Protein AF-A0ABD6EAV9-F1 (afdb_monomer_lite)

InterPro domains:
  IPR026170 N-lysine methyltransferase FAM173A/B [PTHR13610] (5-77)
  IPR060467 ATP synthase subunit C lysine N-methyltransferase, N-terminal domain [PF27912] (5-32)

Sequence (101 aa):
MGLSGTFVTGALGAGAVVLTAVTVPFVLPAFRRVCIPFVPATTQQIKNVLMALSKCNNLKSLVDLGSGDGRVVSLLHFYSFYIGDLAFRICKQVPMQGREM

Radius of gyration: 25.48 Å; chains: 1; bounding box: 47×39×71 Å

pLDDT: mean 78.22, std 18.05, range [35.59, 98.38]

Secondary structure (DSSP, 8-state):
--HHHHHHHHHHHHHHHHHHHHHHHHHGGGG-S------PPPHHHHHHHHHHHHT-TT------TT-TTSHHHHHHHHHHHHTTT--S-------------

Structure (mmCIF, N/CA/C/O backbone):
data_AF-A0ABD6EAV9-F1
#
_entry.id   AF-A0ABD6EAV9-F1
#
loop_
_atom_site.group_PDB
_atom_site.id
_atom_site.type_symbol
_atom_site.label_atom_id
_atom_site.label_alt_id
_atom_site.label_comp_id
_atom_site.label_asym_id
_atom_site.label_entity_id
_atom_site.label_seq_id
_atom_site.pdbx_PDB_ins_code
_atom_site.Cartn_x
_atom_site.Cartn_y
_atom_site.Cartn_z
_atom_site.occupancy
_atom_site.B_iso_or_equiv
_atom_site.auth_seq_id
_atom_site.auth_comp_id
_atom_site.auth_asym_id
_atom_site.auth_atom_id
_atom_site.pdbx_PDB_model_num
ATOM 1 N N . MET A 1 1 ? 29.802 -15.181 -35.605 1.00 59.38 1 MET A N 1
ATOM 2 C CA . MET A 1 1 ? 28.681 -14.227 -35.433 1.00 59.38 1 MET A CA 1
ATOM 3 C C . MET A 1 1 ? 29.279 -12.833 -35.514 1.00 59.38 1 MET A C 1
ATOM 5 O O . MET A 1 1 ? 30.241 -12.584 -34.804 1.00 59.38 1 MET A O 1
ATOM 9 N N . GLY A 1 2 ? 28.831 -11.985 -36.441 1.00 80.12 2 GLY A N 1
ATOM 10 C CA . GLY A 1 2 ? 29.404 -10.642 -36.601 1.00 80.12 2 GLY A CA 1
ATOM 11 C C . GLY A 1 2 ? 29.091 -9.730 -35.410 1.00 80.12 2 GLY A C 1
ATOM 12 O O . GLY A 1 2 ? 28.131 -9.978 -34.681 1.00 80.12 2 GLY A O 1
ATOM 13 N N . LEU A 1 3 ? 29.872 -8.657 -35.252 1.00 80.25 3 LEU A N 1
ATOM 14 C CA . LEU A 1 3 ? 29.707 -7.624 -34.213 1.00 80.25 3 LEU A CA 1
ATOM 15 C C . LEU A 1 3 ? 28.281 -7.026 -34.180 1.00 80.25 3 LEU A C 1
ATOM 17 O O . LEU A 1 3 ? 27.757 -6.659 -33.129 1.00 80.25 3 LEU A O 1
ATOM 21 N N . SER A 1 4 ? 27.617 -6.985 -35.336 1.00 84.19 4 SER A N 1
ATOM 22 C CA . SER A 1 4 ? 26.212 -6.594 -35.477 1.00 84.19 4 SER A CA 1
ATOM 23 C C . SER A 1 4 ? 25.2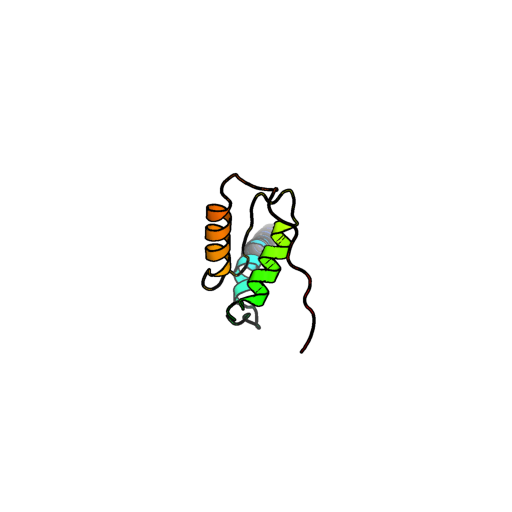56 -7.566 -34.777 1.00 84.19 4 SER A C 1
ATOM 25 O O . SER A 1 4 ? 24.347 -7.136 -34.071 1.00 84.19 4 SER A O 1
ATOM 27 N N . GLY A 1 5 ? 25.484 -8.876 -34.899 1.00 89.88 5 GLY A N 1
ATOM 28 C CA . GLY A 1 5 ? 24.664 -9.903 -34.254 1.00 89.88 5 GLY A CA 1
ATOM 29 C C . GLY A 1 5 ? 24.767 -9.871 -32.728 1.00 89.88 5 GLY A C 1
ATOM 30 O O . GLY A 1 5 ? 23.762 -10.049 -32.039 1.00 89.88 5 GLY A O 1
ATOM 31 N N . THR A 1 6 ? 25.954 -9.578 -32.187 1.00 92.06 6 THR A N 1
ATOM 32 C CA . THR A 1 6 ? 26.147 -9.416 -30.736 1.00 92.06 6 THR A CA 1
ATOM 33 C C . THR A 1 6 ? 25.445 -8.171 -30.201 1.00 92.06 6 THR A C 1
ATOM 35 O O . THR A 1 6 ? 24.833 -8.236 -29.138 1.00 92.06 6 THR A O 1
ATOM 38 N N . PHE A 1 7 ? 25.463 -7.062 -30.947 1.00 94.69 7 PHE A N 1
ATOM 39 C CA . PHE A 1 7 ? 24.788 -5.829 -30.538 1.00 94.69 7 PHE A CA 1
ATOM 40 C C . PHE A 1 7 ? 23.264 -5.983 -30.525 1.00 94.69 7 PHE A C 1
ATOM 42 O O . PHE A 1 7 ? 22.615 -5.625 -29.545 1.00 94.69 7 PHE A O 1
ATOM 49 N N . VAL A 1 8 ? 22.696 -6.588 -31.574 1.00 95.31 8 VAL A N 1
ATOM 50 C CA . VAL A 1 8 ? 21.252 -6.863 -31.658 1.00 95.31 8 VAL A CA 1
ATOM 51 C C . VAL A 1 8 ? 20.804 -7.770 -30.513 1.00 95.31 8 VAL A C 1
ATOM 53 O O . VAL A 1 8 ? 19.822 -7.477 -29.835 1.00 95.31 8 VAL A O 1
ATOM 56 N N . THR A 1 9 ? 21.555 -8.839 -30.245 1.00 95.19 9 THR A N 1
ATOM 57 C CA . THR A 1 9 ? 21.235 -9.769 -29.153 1.00 95.19 9 THR A CA 1
ATOM 58 C C . THR A 1 9 ? 21.328 -9.081 -27.787 1.00 95.19 9 THR A C 1
ATOM 60 O O . THR A 1 9 ? 20.440 -9.251 -26.953 1.00 95.19 9 THR A O 1
ATOM 63 N N . GLY A 1 10 ? 22.359 -8.257 -27.568 1.00 95.88 10 GLY A N 1
ATOM 64 C CA . GLY A 1 10 ? 22.529 -7.486 -26.335 1.00 95.88 10 GLY A CA 1
ATOM 65 C C . GLY A 1 10 ? 21.400 -6.481 -26.103 1.00 95.88 10 GLY A C 1
ATOM 66 O O . GLY A 1 10 ? 20.867 -6.409 -24.997 1.00 95.88 10 GLY A O 1
ATOM 67 N N . ALA A 1 11 ? 20.980 -5.761 -27.146 1.00 96.81 11 ALA A N 1
ATOM 68 C CA . ALA A 1 11 ? 19.880 -4.802 -27.068 1.00 96.81 11 ALA A CA 1
ATOM 69 C C . ALA A 1 11 ? 18.543 -5.480 -26.727 1.00 96.81 11 ALA A C 1
ATOM 71 O O . ALA A 1 11 ? 17.817 -5.006 -25.853 1.00 96.81 11 ALA A O 1
ATOM 72 N N . LEU A 1 12 ? 18.237 -6.614 -27.364 1.00 97.44 12 LEU A N 1
ATOM 73 C CA . LEU A 1 12 ? 17.019 -7.380 -27.084 1.00 97.44 12 LEU A CA 1
ATOM 74 C C . LEU A 1 12 ? 17.019 -7.958 -25.664 1.00 97.44 12 LEU A C 1
ATOM 76 O O . LEU A 1 12 ? 16.017 -7.847 -24.959 1.00 97.44 12 LEU A O 1
ATOM 80 N N . GLY A 1 13 ? 18.143 -8.531 -25.226 1.00 97.75 13 GLY A N 1
ATOM 81 C CA . GLY A 1 13 ? 18.288 -9.068 -23.873 1.00 97.75 13 GLY A CA 1
ATOM 82 C C . GLY A 1 13 ? 18.137 -7.986 -22.804 1.00 97.75 13 GLY A C 1
ATOM 83 O O . GLY A 1 13 ? 17.349 -8.142 -21.873 1.00 97.75 13 GLY A O 1
ATOM 84 N N . ALA A 1 14 ? 18.825 -6.854 -22.970 1.00 97.56 14 ALA A N 1
ATOM 85 C CA . ALA A 1 14 ? 18.709 -5.717 -22.061 1.00 97.56 14 ALA A CA 1
ATOM 86 C C . ALA A 1 14 ? 17.277 -5.160 -22.028 1.00 97.56 14 ALA A C 1
ATOM 88 O O . ALA A 1 14 ? 16.734 -4.931 -20.949 1.00 97.56 14 ALA A O 1
ATOM 89 N N . GLY A 1 15 ? 16.638 -5.010 -23.192 1.00 98.31 15 GLY A N 1
ATOM 90 C CA . GLY A 1 15 ? 15.251 -4.558 -23.292 1.00 98.31 15 GLY A CA 1
ATOM 91 C C . GLY A 1 15 ? 14.277 -5.485 -22.565 1.00 98.31 15 GLY A C 1
ATOM 92 O O . GLY A 1 15 ? 13.445 -5.014 -21.792 1.00 98.31 15 GLY A O 1
ATOM 93 N N . ALA A 1 16 ? 14.416 -6.801 -22.741 1.00 97.81 16 ALA A N 1
ATOM 94 C CA . ALA A 1 16 ? 13.584 -7.788 -22.056 1.00 97.81 16 ALA A CA 1
ATOM 95 C C . ALA A 1 16 ? 13.762 -7.740 -20.529 1.00 97.81 16 ALA A C 1
ATOM 97 O O . ALA A 1 16 ? 12.774 -7.801 -19.793 1.00 97.81 16 ALA A O 1
ATOM 98 N N . VAL A 1 17 ? 14.999 -7.587 -20.044 1.00 98.06 17 VAL A N 1
ATOM 99 C CA . VAL A 1 17 ? 15.297 -7.470 -18.607 1.00 98.06 17 VAL A CA 1
ATOM 100 C C . VAL A 1 17 ? 14.693 -6.196 -18.024 1.00 98.06 17 VAL A C 1
ATOM 102 O O . VAL A 1 17 ? 14.022 -6.264 -16.997 1.00 98.06 17 VAL A O 1
ATOM 105 N N . VAL A 1 18 ? 14.882 -5.050 -18.685 1.00 98.38 18 VAL A N 1
ATOM 106 C CA . VAL A 1 18 ? 14.325 -3.764 -18.239 1.00 98.38 18 VAL A CA 1
ATOM 107 C C . VAL A 1 18 ? 12.803 -3.824 -18.203 1.00 98.38 18 VAL A C 1
ATOM 109 O O . VAL A 1 18 ? 12.204 -3.470 -17.189 1.00 98.38 18 VAL A O 1
ATOM 112 N N . LEU A 1 19 ? 12.178 -4.322 -19.272 1.00 97.81 19 LEU A N 1
ATOM 113 C CA . LEU A 1 19 ? 10.727 -4.461 -19.339 1.00 97.81 19 LEU A CA 1
ATOM 114 C C . LEU A 1 19 ? 10.214 -5.330 -18.190 1.00 97.81 19 LEU A C 1
ATOM 116 O O . LEU A 1 19 ? 9.327 -4.911 -17.453 1.00 97.81 19 LEU A O 1
ATOM 120 N N . THR A 1 20 ? 10.829 -6.496 -17.989 1.00 96.62 20 THR A N 1
ATOM 121 C CA . THR A 1 20 ? 10.461 -7.422 -16.914 1.00 96.62 20 THR A CA 1
ATOM 122 C C . THR A 1 20 ? 10.602 -6.761 -15.546 1.00 96.62 20 THR A C 1
ATOM 124 O O . THR A 1 20 ? 9.657 -6.781 -14.762 1.00 96.62 20 THR A O 1
ATOM 127 N N . ALA A 1 21 ? 11.740 -6.124 -15.260 1.00 96.69 21 ALA A N 1
ATOM 128 C CA . ALA A 1 21 ? 11.990 -5.465 -13.979 1.00 96.69 21 ALA A CA 1
ATOM 129 C C . ALA A 1 21 ? 10.967 -4.358 -13.677 1.00 96.69 21 ALA A C 1
ATOM 131 O O . ALA A 1 21 ? 10.541 -4.213 -12.532 1.00 96.69 21 ALA A O 1
ATOM 132 N N . VAL A 1 22 ? 10.538 -3.614 -14.700 1.00 97.31 22 VAL A N 1
ATOM 133 C CA . VAL A 1 22 ? 9.526 -2.560 -14.565 1.00 97.31 22 VAL A CA 1
ATOM 134 C C . VAL A 1 22 ? 8.128 -3.144 -14.368 1.00 97.31 22 VAL A C 1
ATOM 136 O O . VAL A 1 22 ? 7.377 -2.642 -13.537 1.00 97.31 22 VAL A O 1
ATOM 139 N N . THR A 1 23 ? 7.751 -4.200 -15.095 1.00 96.44 23 THR A N 1
ATOM 140 C CA . THR A 1 23 ? 6.369 -4.713 -15.076 1.00 96.44 23 THR A CA 1
ATOM 141 C C . THR A 1 23 ? 6.088 -5.684 -13.932 1.00 96.44 23 THR A C 1
ATOM 143 O O . THR A 1 23 ? 4.991 -5.686 -13.377 1.00 96.44 23 THR A O 1
ATOM 146 N N . VAL A 1 24 ? 7.066 -6.504 -13.541 1.00 95.62 24 VAL A N 1
ATOM 147 C CA . VAL A 1 24 ? 6.928 -7.540 -12.503 1.00 95.62 24 VAL A CA 1
ATOM 148 C C . VAL A 1 24 ? 6.323 -7.039 -11.177 1.00 95.62 24 VAL A C 1
ATOM 150 O O . VAL A 1 24 ? 5.400 -7.704 -10.702 1.00 95.62 24 VAL A O 1
ATOM 153 N N . PRO A 1 25 ? 6.716 -5.895 -10.575 1.00 91.38 25 PRO A N 1
ATOM 154 C CA . PRO A 1 25 ? 6.123 -5.444 -9.308 1.00 91.38 25 PRO A CA 1
ATOM 155 C C . PRO A 1 25 ? 4.624 -5.119 -9.395 1.00 91.38 25 PRO A C 1
ATOM 157 O O . PRO A 1 25 ? 3.938 -5.171 -8.377 1.00 91.38 25 PRO A O 1
ATOM 160 N N . PHE A 1 26 ? 4.099 -4.824 -10.586 1.00 92.12 26 PHE A N 1
ATOM 161 C CA . PHE A 1 26 ? 2.676 -4.538 -10.789 1.00 92.12 26 PHE A CA 1
ATOM 162 C C . PHE A 1 26 ? 1.855 -5.803 -11.042 1.00 92.12 26 PHE A C 1
ATOM 164 O O . PHE A 1 26 ? 0.690 -5.866 -10.657 1.00 92.12 26 PHE A O 1
ATOM 171 N N . VAL A 1 27 ? 2.458 -6.822 -11.661 1.00 90.94 27 VAL A N 1
ATOM 172 C CA . VAL A 1 27 ? 1.761 -8.068 -12.009 1.00 90.94 27 VAL A CA 1
ATOM 173 C C . VAL A 1 27 ? 1.851 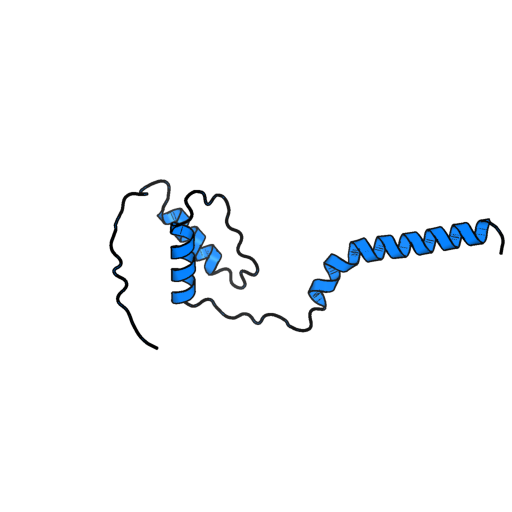-9.106 -10.879 1.00 90.94 27 VAL A C 1
ATOM 175 O O . VAL A 1 27 ? 0.878 -9.810 -10.610 1.00 90.94 27 VAL A O 1
ATOM 178 N N . LEU A 1 28 ? 2.975 -9.183 -10.156 1.00 89.69 28 LEU A N 1
ATOM 179 C CA . LEU A 1 28 ? 3.166 -10.147 -9.060 1.00 89.69 28 LEU A CA 1
ATOM 180 C C . LEU A 1 28 ? 2.088 -10.110 -7.959 1.00 89.69 28 LEU A C 1
ATOM 182 O O . LEU A 1 28 ? 1.703 -11.191 -7.509 1.00 89.69 28 LEU A O 1
ATOM 186 N N . PRO A 1 29 ? 1.555 -8.948 -7.526 1.00 83.94 29 PRO A N 1
ATOM 187 C CA . PRO A 1 29 ? 0.494 -8.906 -6.519 1.00 83.94 29 PRO A CA 1
ATOM 188 C C . PRO A 1 29 ? -0.765 -9.692 -6.913 1.00 83.94 29 PRO A C 1
ATOM 190 O O . PRO A 1 29 ? -1.432 -10.243 -6.037 1.00 83.94 29 PRO A O 1
ATOM 193 N N . ALA A 1 30 ? -1.068 -9.790 -8.213 1.00 84.31 30 ALA A N 1
ATOM 194 C CA . ALA A 1 30 ? -2.209 -10.550 -8.725 1.00 84.31 30 ALA A CA 1
ATOM 195 C C . ALA A 1 30 ? -1.992 -12.074 -8.660 1.00 84.31 30 ALA A C 1
ATOM 197 O O . ALA A 1 30 ? -2.958 -12.829 -8.607 1.00 84.31 30 ALA A O 1
ATOM 198 N N . PHE A 1 31 ? -0.737 -12.531 -8.605 1.00 86.12 31 PHE A N 1
ATOM 199 C CA . PHE A 1 31 ? -0.367 -13.949 -8.543 1.00 86.12 31 PHE A CA 1
ATOM 200 C C . PHE A 1 31 ? -0.127 -14.467 -7.116 1.00 86.12 31 PHE A C 1
ATOM 202 O O . PHE A 1 31 ? 0.418 -15.560 -6.930 1.00 86.12 31 PHE A O 1
ATOM 209 N N . ARG A 1 32 ? -0.526 -13.720 -6.078 1.00 84.75 32 ARG A N 1
ATOM 210 C CA . ARG A 1 32 ? -0.423 -14.209 -4.696 1.00 84.75 32 ARG A CA 1
ATOM 211 C C . ARG A 1 32 ? -1.333 -15.430 -4.501 1.00 84.75 32 ARG A C 1
ATOM 213 O O . ARG A 1 32 ? -2.539 -15.349 -4.693 1.00 84.75 32 ARG A O 1
ATOM 220 N N . ARG A 1 33 ? -0.759 -16.567 -4.080 1.00 80.44 33 ARG A N 1
ATOM 221 C CA . ARG A 1 33 ? -1.524 -17.799 -3.781 1.00 80.44 33 ARG A CA 1
ATOM 222 C C . ARG A 1 33 ? -2.571 -17.602 -2.687 1.00 80.44 33 ARG A C 1
ATOM 224 O O . ARG A 1 33 ? -3.609 -18.250 -2.712 1.00 80.44 33 ARG A O 1
ATOM 231 N N . VAL A 1 34 ? -2.265 -16.757 -1.705 1.00 81.31 34 VAL A N 1
ATOM 232 C CA . VAL A 1 34 ? -3.152 -16.475 -0.577 1.00 81.31 34 VAL A CA 1
ATOM 233 C C . VAL A 1 34 ? -3.778 -15.108 -0.798 1.00 81.31 34 VAL A C 1
ATOM 235 O O . VAL A 1 34 ? -3.132 -14.071 -0.633 1.00 81.31 34 VAL A O 1
ATOM 238 N N . CYS A 1 35 ? -5.052 -15.104 -1.171 1.00 73.44 35 CYS A N 1
ATOM 239 C CA . CYS A 1 35 ? -5.882 -13.918 -1.043 1.00 73.44 35 CYS A CA 1
ATOM 240 C C . CYS A 1 35 ? -6.236 -13.764 0.436 1.00 73.44 35 CYS A C 1
ATOM 242 O O . CYS A 1 35 ? -6.772 -14.694 1.033 1.00 73.44 35 CYS A O 1
ATOM 244 N N . ILE A 1 36 ? -5.933 -12.609 1.032 1.00 78.56 36 ILE A N 1
ATOM 245 C CA . ILE A 1 36 ? -6.439 -12.292 2.371 1.00 78.56 36 ILE A CA 1
ATOM 246 C C . ILE A 1 36 ? -7.967 -12.204 2.234 1.00 78.56 36 ILE A C 1
ATOM 248 O O . ILE A 1 36 ? -8.431 -11.351 1.469 1.00 78.56 36 ILE A O 1
ATOM 252 N N . PRO A 1 37 ? -8.745 -13.095 2.874 1.00 79.75 37 PRO A N 1
ATOM 253 C CA . PRO A 1 37 ? -10.193 -13.052 2.769 1.00 79.75 37 PRO A CA 1
ATOM 254 C C . PRO A 1 37 ? -10.710 -11.765 3.408 1.00 79.75 37 PRO A C 1
ATOM 256 O O . PRO A 1 37 ? -10.152 -11.280 4.394 1.00 79.75 37 PRO A O 1
ATOM 259 N N . PHE A 1 38 ? -11.791 -11.216 2.855 1.00 83.94 38 PHE A N 1
ATOM 260 C CA . PHE A 1 38 ? -12.486 -10.117 3.508 1.00 83.94 38 PHE A CA 1
ATOM 261 C C . PHE A 1 38 ? -13.081 -10.621 4.826 1.00 83.94 38 PHE A C 1
ATOM 263 O O . PHE A 1 38 ? -13.934 -11.509 4.833 1.00 83.94 38 PHE A O 1
ATOM 270 N N . VAL A 1 39 ? -12.617 -10.049 5.935 1.00 85.56 39 VAL A N 1
ATOM 271 C CA . VAL A 1 39 ? -13.150 -10.294 7.274 1.00 85.56 39 VAL A CA 1
ATOM 272 C C . VAL A 1 39 ? -13.491 -8.932 7.873 1.00 85.56 39 VAL A C 1
ATOM 274 O O . VAL A 1 39 ? -12.595 -8.096 8.006 1.00 85.56 39 VAL A O 1
ATOM 277 N N . PRO A 1 40 ? -14.763 -8.669 8.211 1.00 84.50 40 PRO A N 1
ATOM 278 C CA . PRO A 1 40 ? -15.163 -7.362 8.706 1.00 84.50 40 PRO A CA 1
ATOM 279 C C . PRO A 1 40 ? -14.522 -7.080 10.067 1.00 84.50 40 PRO A C 1
ATOM 281 O O . PRO A 1 40 ? -14.543 -7.923 10.966 1.00 84.50 40 PRO A O 1
ATOM 284 N N . ALA A 1 41 ? -14.007 -5.862 10.239 1.00 87.31 41 ALA A N 1
ATOM 285 C CA . ALA A 1 41 ? -13.460 -5.424 11.517 1.00 87.31 41 ALA A CA 1
ATOM 286 C C . ALA A 1 41 ? -14.544 -5.439 12.607 1.00 87.31 41 ALA A C 1
ATOM 288 O O . ALA A 1 41 ? -15.646 -4.900 12.418 1.00 87.31 41 ALA A O 1
ATOM 289 N N . THR A 1 42 ? -14.220 -6.040 13.753 1.00 89.44 42 THR A N 1
ATOM 290 C CA . THR A 1 42 ? -15.107 -6.081 14.920 1.00 89.44 42 THR A CA 1
ATOM 291 C C . THR A 1 42 ? -15.123 -4.737 15.644 1.00 89.44 42 THR A C 1
ATOM 293 O O . THR A 1 42 ? -14.198 -3.929 15.549 1.00 89.44 42 THR A O 1
ATOM 296 N N . THR A 1 43 ? -16.167 -4.491 16.435 1.00 88.44 43 THR A N 1
ATOM 297 C CA . THR A 1 43 ? -16.288 -3.252 17.219 1.00 88.44 43 THR A CA 1
ATOM 298 C C . THR A 1 43 ? -15.135 -3.071 18.209 1.00 88.44 43 THR A C 1
ATOM 300 O O . THR A 1 43 ? -14.688 -1.947 18.428 1.00 88.44 43 THR A O 1
ATOM 303 N N . GLN A 1 44 ? -14.614 -4.161 18.780 1.00 90.06 44 GLN A N 1
ATOM 304 C CA . GLN A 1 44 ? -13.450 -4.121 19.666 1.00 90.06 44 GLN A CA 1
ATOM 305 C C . GLN A 1 44 ? -12.170 -3.743 18.912 1.00 90.06 44 GLN A C 1
ATOM 307 O O . GLN A 1 44 ? -11.419 -2.893 19.382 1.00 90.06 44 GLN A O 1
ATOM 312 N N . GLN A 1 45 ? -11.947 -4.306 17.720 1.00 89.75 45 GLN A N 1
ATOM 313 C CA . GLN A 1 45 ? -10.795 -3.951 16.886 1.00 89.75 45 GLN A CA 1
ATOM 314 C C . GLN A 1 45 ? -10.815 -2.467 16.511 1.00 89.75 45 GLN A C 1
ATOM 316 O O . GLN A 1 45 ? -9.796 -1.789 16.628 1.00 89.75 45 GLN A O 1
ATOM 321 N N . ILE A 1 46 ? -11.986 -1.935 16.159 1.00 88.62 46 ILE A N 1
ATOM 322 C CA . ILE A 1 46 ? -12.150 -0.511 15.843 1.00 88.62 46 ILE A CA 1
ATOM 323 C C . ILE A 1 46 ? -11.844 0.362 17.067 1.00 88.62 46 ILE A C 1
ATOM 325 O O . ILE A 1 46 ? -11.098 1.332 16.955 1.00 88.62 46 ILE A O 1
ATOM 329 N N . LYS A 1 47 ? -12.351 0.001 18.253 1.00 88.81 47 LYS A N 1
ATOM 330 C CA . LYS A 1 47 ? -12.036 0.714 19.504 1.00 88.81 47 LYS A CA 1
ATOM 331 C C . LYS A 1 47 ? -10.537 0.720 19.805 1.00 88.81 47 LYS A C 1
ATOM 333 O O . LYS A 1 47 ? -10.007 1.750 20.210 1.00 88.81 47 LYS A O 1
ATOM 338 N N . ASN A 1 48 ? -9.855 -0.400 19.582 1.00 89.56 48 ASN A N 1
ATOM 339 C CA . ASN A 1 48 ? -8.416 -0.510 19.817 1.00 89.56 48 ASN A CA 1
ATOM 340 C C . ASN A 1 48 ? -7.615 0.381 18.859 1.00 89.56 48 ASN A C 1
ATOM 342 O O . ASN A 1 48 ? -6.698 1.071 19.300 1.00 89.56 48 ASN A O 1
ATOM 346 N N . VAL A 1 49 ? -7.994 0.423 17.577 1.00 87.69 49 VAL A N 1
ATOM 347 C CA . VAL A 1 49 ? -7.383 1.326 16.588 1.00 87.69 49 VAL A CA 1
ATOM 348 C C . VAL A 1 49 ? -7.599 2.787 16.985 1.00 87.69 49 VAL A C 1
ATOM 350 O O . VAL A 1 49 ? -6.636 3.544 17.053 1.00 87.69 49 VAL A O 1
ATOM 353 N N . LEU A 1 50 ? -8.827 3.178 17.340 1.00 86.88 50 LEU A N 1
ATOM 354 C CA . LEU A 1 50 ? -9.130 4.542 17.794 1.00 86.88 50 LEU A CA 1
ATOM 355 C C . LEU A 1 50 ? -8.342 4.927 19.056 1.00 86.88 50 LEU A C 1
ATOM 357 O O . LEU A 1 50 ? -7.835 6.042 19.150 1.00 86.88 50 LEU A O 1
ATOM 361 N N . MET A 1 51 ? -8.193 4.003 20.009 1.00 85.69 51 MET A N 1
ATOM 362 C CA . MET A 1 51 ? -7.398 4.222 21.220 1.00 85.69 51 MET A CA 1
ATOM 363 C C . MET A 1 51 ? -5.900 4.361 20.924 1.00 85.69 51 MET A C 1
ATOM 365 O O . MET A 1 51 ? -5.208 5.121 21.599 1.00 85.69 51 MET A O 1
ATOM 369 N N . ALA A 1 52 ? -5.374 3.617 19.952 1.00 86.62 52 ALA A N 1
ATOM 370 C CA . ALA A 1 52 ? -3.989 3.768 19.526 1.00 86.62 52 ALA A CA 1
ATOM 371 C C . ALA A 1 52 ? -3.775 5.132 18.853 1.00 86.62 52 ALA A C 1
ATOM 373 O O . ALA A 1 52 ? -2.828 5.840 19.189 1.00 86.62 52 ALA A O 1
ATOM 374 N N . LEU A 1 53 ? -4.698 5.533 17.974 1.00 84.75 53 LEU A N 1
ATOM 375 C CA . LEU A 1 53 ? -4.645 6.812 17.268 1.00 84.75 53 LEU A CA 1
ATOM 376 C C . LEU A 1 53 ? -4.790 8.012 18.212 1.00 84.75 53 LEU A C 1
ATOM 378 O O . LEU A 1 53 ? -4.076 8.994 18.049 1.00 84.75 53 LEU A O 1
ATOM 382 N N . SER A 1 54 ? -5.635 7.940 19.245 1.00 82.00 54 SER A N 1
ATOM 383 C CA . SER A 1 54 ? -5.788 9.044 20.209 1.00 82.00 54 SER A CA 1
ATOM 384 C C . SER A 1 54 ? -4.525 9.330 21.029 1.00 82.00 54 SER A C 1
ATOM 386 O O . SER A 1 54 ? -4.376 10.423 21.570 1.00 82.00 54 SER A O 1
ATOM 388 N N . LYS A 1 55 ? -3.596 8.370 21.105 1.00 83.81 55 LYS A N 1
ATOM 389 C CA . LYS A 1 55 ? -2.291 8.529 21.766 1.00 83.81 55 LYS A CA 1
ATOM 390 C C . LYS A 1 55 ? -1.219 9.106 20.838 1.00 83.81 55 LYS A C 1
ATOM 392 O O . LYS A 1 55 ? -0.128 9.444 21.299 1.00 83.81 55 LYS A O 1
ATOM 397 N N . CYS A 1 56 ? -1.489 9.214 19.539 1.00 82.00 56 CYS A N 1
ATOM 398 C CA . CYS A 1 56 ? -0.555 9.785 18.579 1.00 82.00 56 CYS A CA 1
ATOM 399 C C . CYS A 1 56 ? -0.701 11.313 18.542 1.00 82.00 56 CYS A C 1
ATOM 401 O O . CYS A 1 56 ? -1.608 11.854 17.920 1.00 82.00 56 CYS A O 1
ATOM 403 N N . ASN A 1 57 ? 0.252 12.019 19.153 1.00 75.31 57 ASN A N 1
ATOM 404 C CA . ASN A 1 57 ? 0.213 13.481 19.313 1.00 75.31 57 ASN A CA 1
ATOM 405 C C . ASN A 1 57 ? 0.389 14.296 18.008 1.00 75.31 57 ASN A C 1
ATOM 407 O O . ASN A 1 57 ? 0.243 15.509 18.041 1.00 75.31 57 ASN A O 1
ATOM 411 N N . ASN A 1 58 ? 0.734 13.664 16.877 1.00 78.94 58 ASN A N 1
ATOM 412 C CA . ASN A 1 58 ? 1.015 14.335 15.595 1.00 78.94 58 ASN A CA 1
ATOM 413 C C . ASN A 1 58 ? 0.490 13.539 14.384 1.00 78.94 58 ASN A C 1
ATOM 415 O O . ASN A 1 58 ? 1.175 13.391 13.368 1.00 78.94 58 ASN A O 1
ATOM 419 N N . LEU A 1 59 ? -0.715 12.978 14.491 1.00 74.50 59 LEU A N 1
ATOM 420 C CA . LEU A 1 59 ? -1.387 12.345 13.353 1.00 74.50 59 LEU A CA 1
ATOM 421 C C . LEU A 1 59 ? -1.739 13.399 12.296 1.00 74.50 59 LEU A C 1
ATOM 423 O O . LEU A 1 59 ? -2.555 14.277 12.549 1.00 74.50 59 LEU A O 1
ATOM 427 N N . LYS A 1 60 ? -1.116 13.310 11.115 1.00 75.38 60 LYS A N 1
ATOM 428 C CA . LYS A 1 60 ? -1.392 14.211 9.981 1.00 75.38 60 LYS A CA 1
ATOM 429 C C . LYS A 1 60 ? -2.276 13.571 8.918 1.00 75.38 60 LYS A C 1
ATOM 431 O O . LYS A 1 60 ? -3.257 14.162 8.493 1.00 75.38 60 LYS A O 1
ATOM 436 N N . SER A 1 61 ? -1.908 12.376 8.468 1.00 80.00 61 SER A N 1
ATOM 437 C CA . SER A 1 61 ? -2.641 11.629 7.449 1.00 80.00 61 SER A CA 1
ATOM 438 C C . SER A 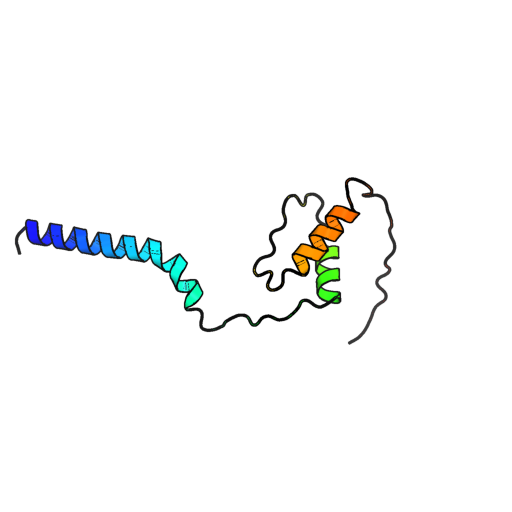1 61 ? -2.653 10.158 7.826 1.00 80.00 61 SER A C 1
ATOM 440 O O . SER A 1 61 ? -1.646 9.629 8.304 1.00 80.00 61 SER A O 1
ATOM 442 N N . LEU A 1 62 ? -3.804 9.523 7.643 1.00 82.75 62 LEU A N 1
ATOM 443 C CA . LEU A 1 62 ? -4.029 8.122 7.950 1.00 82.75 62 LEU A CA 1
ATOM 444 C C . LEU A 1 62 ? -4.476 7.420 6.673 1.00 82.75 62 LEU A C 1
ATOM 446 O O . LEU A 1 62 ? -5.439 7.838 6.033 1.00 82.75 62 LEU A O 1
ATOM 450 N N . VAL A 1 63 ? -3.764 6.358 6.311 1.00 86.75 63 VAL A N 1
ATOM 451 C CA . VAL A 1 63 ? -4.064 5.542 5.134 1.00 86.75 63 VAL A CA 1
ATOM 452 C C . VAL A 1 63 ? -4.483 4.161 5.613 1.00 86.75 63 VAL A C 1
ATOM 454 O O . VAL A 1 63 ? -3.721 3.488 6.305 1.00 86.75 63 VAL A O 1
ATOM 457 N N . ASP A 1 64 ? -5.693 3.748 5.243 1.00 86.44 64 ASP A N 1
ATOM 458 C CA . ASP A 1 64 ? -6.216 2.414 5.536 1.00 86.44 64 ASP A CA 1
ATOM 459 C C . ASP A 1 64 ? -5.863 1.444 4.398 1.00 86.44 64 ASP A C 1
ATOM 461 O O . ASP A 1 64 ? -6.461 1.460 3.316 1.00 86.44 64 ASP A O 1
ATOM 465 N N . LEU A 1 65 ? -4.828 0.631 4.619 1.00 86.44 65 LEU A N 1
ATOM 466 C CA . LEU A 1 65 ? -4.329 -0.321 3.630 1.00 86.44 65 LEU A CA 1
ATOM 467 C C . LEU A 1 65 ? -5.202 -1.577 3.616 1.00 86.44 65 LEU A C 1
ATOM 469 O O . LEU A 1 65 ? -5.184 -2.372 4.552 1.00 86.44 65 LEU A O 1
ATOM 473 N N . GLY A 1 66 ? -5.915 -1.791 2.508 1.00 80.88 66 GLY A N 1
ATOM 474 C CA . GLY A 1 66 ? -6.821 -2.934 2.374 1.00 80.88 66 GLY A CA 1
ATOM 475 C C . GLY A 1 66 ? -8.186 -2.701 3.028 1.00 80.88 66 GLY A C 1
ATOM 476 O O . GLY A 1 66 ? -8.735 -3.623 3.620 1.00 80.88 66 GLY A O 1
ATOM 477 N N . SER A 1 67 ? -8.738 -1.492 2.878 1.00 82.38 67 SER A N 1
ATOM 478 C CA . SER A 1 67 ? -9.971 -1.027 3.536 1.00 82.38 67 SER A CA 1
ATOM 479 C C . SER A 1 67 ? -11.226 -1.892 3.304 1.00 82.38 67 SER A C 1
ATOM 481 O O . SER A 1 67 ? -12.188 -1.802 4.063 1.00 82.38 67 SER A O 1
ATOM 483 N N . GLY A 1 68 ? -11.239 -2.753 2.281 1.00 86.75 68 GLY A N 1
ATOM 484 C CA . GLY A 1 68 ? -12.359 -3.658 2.018 1.00 86.75 68 GLY A CA 1
ATOM 485 C C . GLY A 1 68 ? -13.655 -2.898 1.720 1.00 86.75 68 GLY A C 1
ATOM 486 O O . GLY A 1 68 ? -13.762 -2.269 0.671 1.00 86.75 68 GLY A O 1
ATOM 487 N N . ASP A 1 69 ? -14.620 -2.955 2.643 1.00 87.00 69 ASP A N 1
ATOM 488 C CA . ASP A 1 69 ? -15.914 -2.255 2.586 1.00 87.00 69 ASP A CA 1
ATOM 489 C C . ASP A 1 69 ? -15.838 -0.778 3.014 1.00 87.00 69 ASP A C 1
ATOM 491 O O . ASP A 1 69 ? -16.830 -0.056 2.931 1.00 87.00 69 ASP A O 1
ATOM 495 N N . GLY A 1 70 ? -14.679 -0.317 3.489 1.00 86.69 70 GLY A N 1
ATOM 496 C CA . GLY A 1 70 ? -14.466 1.074 3.876 1.00 86.69 70 GLY A CA 1
ATOM 497 C C . GLY A 1 70 ? -14.973 1.436 5.273 1.00 86.69 70 GLY A C 1
ATOM 498 O O . GLY A 1 70 ? -14.970 2.611 5.639 1.00 86.69 70 GLY A O 1
ATOM 499 N N . ARG A 1 71 ? -15.397 0.474 6.106 1.00 85.69 71 ARG A N 1
ATOM 500 C CA . ARG A 1 71 ? -16.020 0.810 7.403 1.00 85.69 71 ARG A CA 1
ATOM 501 C C . ARG A 1 71 ? -15.087 1.562 8.349 1.00 85.69 71 ARG A C 1
ATOM 503 O O . ARG A 1 71 ? -15.536 2.424 9.101 1.00 85.69 71 ARG A O 1
ATOM 510 N N . VAL A 1 72 ? -13.796 1.221 8.331 1.00 84.50 72 VAL A N 1
ATOM 511 C CA . VAL A 1 72 ? -12.787 1.813 9.217 1.00 84.50 72 VAL A CA 1
ATOM 512 C C . VAL A 1 72 ? -12.533 3.257 8.801 1.00 84.50 72 VAL A C 1
ATOM 514 O O . VAL A 1 72 ? -12.614 4.144 9.648 1.00 84.50 72 VAL A O 1
ATOM 517 N N . VAL A 1 73 ? -12.340 3.514 7.501 1.00 84.69 73 VAL A N 1
ATOM 518 C CA . VAL A 1 73 ? -12.189 4.880 6.979 1.00 84.69 73 VAL A CA 1
ATOM 519 C C . VAL A 1 73 ? -13.444 5.721 7.200 1.00 84.69 73 VAL A C 1
ATOM 521 O O . VAL A 1 73 ? -13.319 6.859 7.641 1.00 84.69 73 VAL A O 1
ATOM 524 N N . SER A 1 74 ? -14.650 5.181 6.993 1.00 85.19 74 SER A N 1
ATOM 525 C CA . SER A 1 74 ? -15.888 5.913 7.278 1.00 85.19 74 SER A CA 1
ATOM 526 C C . SER A 1 74 ? -15.986 6.282 8.755 1.00 85.19 74 SER A C 1
ATOM 528 O O . SER A 1 74 ? -16.228 7.442 9.073 1.00 85.19 74 SER A O 1
ATOM 530 N N . LEU A 1 75 ? -15.745 5.338 9.669 1.00 83.81 75 LEU A N 1
ATOM 531 C CA . LEU A 1 75 ? -15.792 5.607 11.108 1.00 83.81 75 LEU A CA 1
ATOM 532 C C . LEU A 1 75 ? -14.727 6.607 11.552 1.00 83.81 75 LEU A C 1
ATOM 534 O O . LEU A 1 75 ? -15.031 7.477 12.359 1.00 83.81 75 LEU A O 1
ATOM 538 N N . LEU A 1 76 ? -13.511 6.526 11.014 1.00 80.56 76 LEU A N 1
ATOM 539 C CA . LEU A 1 76 ? -12.450 7.494 11.288 1.00 80.56 76 LEU A CA 1
ATOM 540 C C . LEU A 1 76 ? -12.765 8.876 10.721 1.00 80.56 76 LEU A C 1
ATOM 542 O O . LEU A 1 76 ? -12.493 9.873 11.381 1.00 80.56 76 LEU A O 1
ATOM 546 N N . HIS A 1 77 ? -13.369 8.946 9.536 1.00 81.44 77 HIS A N 1
ATOM 547 C CA . HIS A 1 77 ? -13.813 10.202 8.945 1.00 81.44 77 HIS A CA 1
ATOM 548 C C . HIS A 1 77 ? -14.912 10.845 9.799 1.00 81.44 77 HIS A C 1
ATOM 550 O O . HIS A 1 77 ? -14.793 12.016 10.154 1.00 81.44 77 HIS A O 1
ATOM 556 N N . PHE A 1 78 ? -15.919 10.073 10.223 1.00 77.31 78 PHE A N 1
ATOM 557 C CA . PHE A 1 78 ? -16.935 10.548 11.164 1.00 77.31 78 PHE A CA 1
ATOM 558 C C . PHE A 1 78 ? -16.327 10.938 12.515 1.00 77.31 78 PHE A C 1
ATOM 560 O O . PHE A 1 78 ? -16.711 11.961 13.067 1.00 77.31 78 PHE A O 1
ATOM 567 N N . TYR A 1 79 ? -15.355 10.183 13.032 1.00 74.44 79 TYR A N 1
ATOM 568 C CA . TYR A 1 79 ? -14.657 10.497 14.281 1.00 74.44 79 TYR A CA 1
ATOM 569 C C . TYR A 1 79 ? -13.858 11.805 14.181 1.00 74.44 79 TYR A C 1
ATOM 571 O O . TYR A 1 79 ? -13.942 12.644 15.072 1.00 74.44 79 TYR A O 1
ATOM 579 N N . SER A 1 80 ? -13.139 12.019 13.076 1.00 66.62 80 SER A N 1
ATOM 580 C CA . SER A 1 80 ? -12.401 13.257 12.804 1.00 66.62 80 SER A CA 1
ATOM 581 C C . SER A 1 80 ? -13.334 14.452 12.599 1.00 66.62 80 SER A C 1
ATOM 583 O O . SER A 1 80 ? -13.017 15.547 13.053 1.00 66.62 80 SER A O 1
ATOM 585 N N . PHE A 1 81 ? -14.486 14.249 11.952 1.00 65.44 81 PHE A N 1
ATOM 586 C CA . PHE A 1 81 ? -15.526 15.269 11.804 1.00 65.44 81 PHE A CA 1
ATOM 587 C C . PHE A 1 81 ? -16.158 15.628 13.159 1.00 65.44 81 PHE A C 1
ATOM 589 O O . PHE A 1 81 ? -16.368 16.801 13.447 1.00 65.44 81 PHE A O 1
ATOM 596 N N . TYR A 1 82 ? -16.396 14.636 14.024 1.00 60.91 82 TYR A N 1
ATOM 597 C CA . TYR A 1 82 ? -16.946 14.833 15.371 1.00 60.91 82 TYR A CA 1
ATOM 598 C C . TYR A 1 82 ? -15.964 15.534 16.327 1.00 60.91 82 TYR A C 1
ATOM 600 O O . TYR A 1 82 ? -16.390 16.215 17.254 1.00 60.91 82 TYR A O 1
ATOM 608 N N . ILE A 1 83 ? -14.654 15.372 16.108 1.00 60.47 83 ILE A N 1
ATOM 609 C CA . ILE A 1 83 ? -13.575 15.988 16.902 1.00 60.47 83 ILE A CA 1
ATOM 610 C C . ILE A 1 83 ? -13.201 17.404 16.440 1.00 60.47 83 ILE A C 1
ATOM 612 O O . ILE A 1 83 ? -12.425 18.053 17.137 1.00 60.47 83 ILE A O 1
ATOM 616 N N . GLY A 1 84 ? -13.747 17.889 15.315 1.00 49.16 84 GLY A N 1
ATOM 617 C CA . GLY A 1 84 ? -13.411 19.177 14.689 1.00 49.16 84 GLY A CA 1
ATOM 618 C C . GLY A 1 84 ? -12.889 20.248 15.661 1.00 49.16 84 GLY A C 1
ATOM 619 O O . GLY A 1 84 ? -13.655 20.808 16.437 1.00 49.16 84 GLY A O 1
ATOM 620 N N . ASP A 1 85 ? -11.572 20.480 15.637 1.00 51.44 85 ASP A N 1
ATOM 621 C CA . ASP A 1 85 ? -10.837 21.563 16.317 1.00 51.44 85 ASP A CA 1
ATOM 622 C C . ASP A 1 85 ? 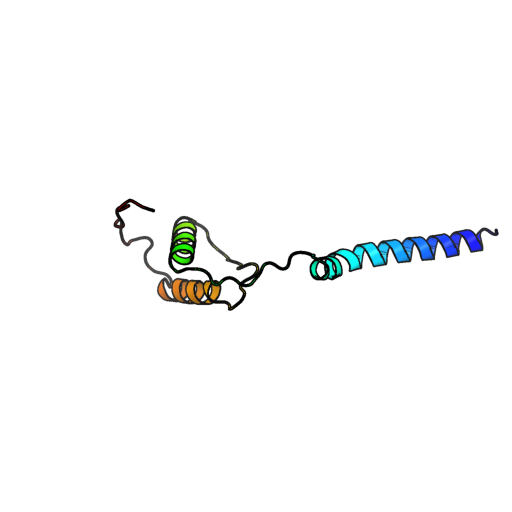-11.202 21.913 17.785 1.00 51.44 85 ASP A C 1
ATOM 624 O O . ASP A 1 85 ? -11.046 23.055 18.225 1.00 51.44 85 ASP A O 1
ATOM 628 N N . LEU A 1 86 ? -11.607 20.948 18.620 1.00 46.78 86 LEU A N 1
ATOM 629 C CA . LEU A 1 86 ? -11.806 21.184 20.058 1.00 46.78 86 LEU A CA 1
ATOM 630 C C . LEU A 1 86 ? -11.392 19.967 20.900 1.00 46.78 86 LEU A C 1
ATOM 632 O O . LEU A 1 86 ? -11.705 18.827 20.591 1.00 46.78 86 LEU A O 1
ATOM 636 N N . ALA A 1 87 ? -10.764 20.228 22.047 1.00 44.12 87 ALA A N 1
ATOM 637 C CA . ALA A 1 87 ? -10.683 19.309 23.185 1.00 44.12 87 ALA A CA 1
ATOM 638 C C . ALA A 1 87 ? -9.640 18.167 23.148 1.00 44.12 87 ALA A C 1
ATOM 640 O O . ALA A 1 87 ? -9.951 17.004 23.387 1.00 44.12 87 ALA A O 1
ATOM 641 N N . PHE A 1 88 ? -8.357 18.542 23.223 1.00 43.50 88 PHE A N 1
ATOM 642 C CA . PHE A 1 88 ? -7.350 17.795 24.013 1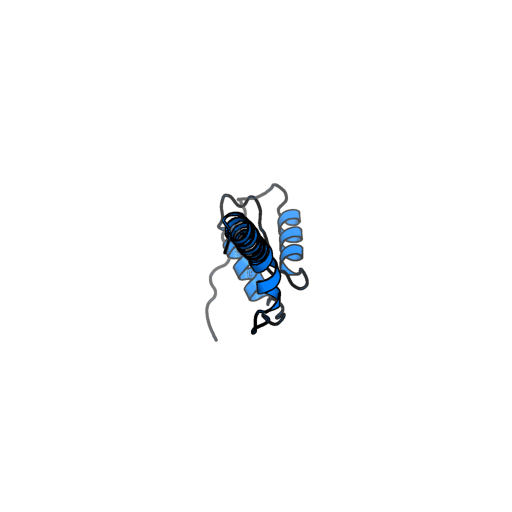.00 43.50 88 PHE A CA 1
ATOM 643 C C . PHE A 1 88 ? -7.637 17.852 25.539 1.00 43.50 88 PHE A C 1
ATOM 645 O O . PHE A 1 88 ? -6.744 17.773 26.379 1.00 43.50 88 PHE A O 1
ATOM 652 N N . ARG A 1 89 ? -8.891 18.084 25.943 1.00 41.06 89 ARG A N 1
ATOM 653 C CA . ARG A 1 89 ? -9.243 18.468 27.312 1.00 41.06 89 ARG A CA 1
ATOM 654 C C . ARG A 1 89 ? -10.582 17.897 27.756 1.00 41.06 89 ARG A C 1
ATOM 656 O O . ARG A 1 89 ? -11.348 18.596 28.399 1.00 41.06 89 ARG A O 1
ATOM 663 N N . ILE A 1 90 ? -10.848 16.625 27.459 1.00 35.59 90 ILE A N 1
ATOM 664 C CA . ILE A 1 90 ? -11.867 15.846 28.171 1.00 35.59 90 ILE A CA 1
ATOM 665 C C . ILE A 1 90 ? -11.304 14.453 28.491 1.00 35.59 90 ILE A C 1
ATOM 667 O O . ILE A 1 90 ? -11.196 13.591 27.631 1.00 35.59 90 ILE A O 1
ATOM 671 N N . CYS A 1 91 ? -10.983 14.285 29.779 1.00 35.59 91 CYS A N 1
ATOM 672 C CA . CYS A 1 91 ? -11.318 13.112 30.592 1.00 35.59 91 CYS A CA 1
ATOM 673 C C . CYS A 1 91 ? -10.696 11.763 30.163 1.00 35.59 91 CYS A C 1
ATOM 675 O O . CYS A 1 91 ? -11.159 11.088 29.259 1.00 35.59 91 CYS A O 1
ATOM 677 N N . LYS A 1 92 ? -9.641 11.239 30.791 1.00 47.66 92 LYS A N 1
ATOM 678 C CA . LYS A 1 92 ? -9.526 10.912 32.223 1.00 47.66 92 LYS A CA 1
ATOM 679 C C . LYS A 1 92 ? -10.709 10.129 32.820 1.00 47.66 92 LYS A C 1
ATOM 681 O O . LYS A 1 92 ? -10.944 10.287 34.002 1.00 47.66 92 LYS A O 1
ATOM 686 N N . GLN A 1 93 ? -11.376 9.232 32.080 1.00 44.53 93 GLN A N 1
ATOM 687 C CA . GLN A 1 93 ? -12.078 8.083 32.693 1.00 44.53 93 GLN A CA 1
ATOM 688 C C . GLN A 1 93 ? -12.510 7.019 31.671 1.00 44.53 93 GLN A C 1
ATOM 690 O O . GLN A 1 93 ? -13.642 6.992 31.208 1.00 44.53 93 GLN A O 1
ATOM 695 N N . VAL A 1 94 ? -11.627 6.062 31.392 1.00 45.75 94 VAL A N 1
ATOM 696 C CA . VAL A 1 94 ? -12.072 4.669 31.276 1.00 45.75 94 VAL A CA 1
ATOM 697 C C . VAL A 1 94 ? -11.153 3.868 32.192 1.00 45.75 94 VAL A C 1
ATOM 699 O O . VAL A 1 94 ? -9.992 3.654 31.836 1.00 45.75 94 VAL A O 1
ATOM 702 N N . PRO A 1 95 ? -11.593 3.499 33.409 1.00 36.69 95 PRO A N 1
ATOM 703 C CA . PRO A 1 95 ? -10.879 2.487 34.163 1.00 36.69 95 PRO A CA 1
ATOM 704 C C . PRO A 1 95 ? -10.867 1.210 33.320 1.00 36.69 95 PRO A C 1
ATOM 706 O O . PRO A 1 95 ? -11.885 0.817 32.750 1.00 36.69 95 PRO A O 1
ATOM 709 N N . MET A 1 96 ? -9.692 0.593 33.221 1.00 44.78 96 MET A N 1
ATOM 710 C CA . MET A 1 96 ? -9.520 -0.762 32.709 1.00 44.78 96 MET A CA 1
ATOM 711 C C . MET A 1 96 ? -10.304 -1.718 33.622 1.00 44.78 96 MET A C 1
ATOM 713 O O . MET A 1 96 ? -9.754 -2.274 34.570 1.00 44.78 96 MET A O 1
ATOM 717 N N . GLN A 1 97 ? -11.608 -1.862 33.379 1.00 42.16 97 GLN A N 1
ATOM 718 C CA . GLN A 1 97 ? -12.424 -2.907 33.981 1.00 42.16 97 GLN A CA 1
ATOM 719 C C . GLN A 1 97 ? -12.051 -4.203 33.264 1.00 42.16 97 GLN A C 1
ATOM 721 O O . GLN A 1 97 ? -12.253 -4.343 32.059 1.00 42.16 97 GLN A O 1
ATOM 726 N N . GLY A 1 98 ? -11.382 -5.086 33.995 1.00 42.62 98 GLY A N 1
ATOM 727 C CA . GLY A 1 98 ? -10.741 -6.249 33.420 1.00 42.62 98 GLY A CA 1
ATOM 728 C C . GLY A 1 98 ? -11.668 -7.382 32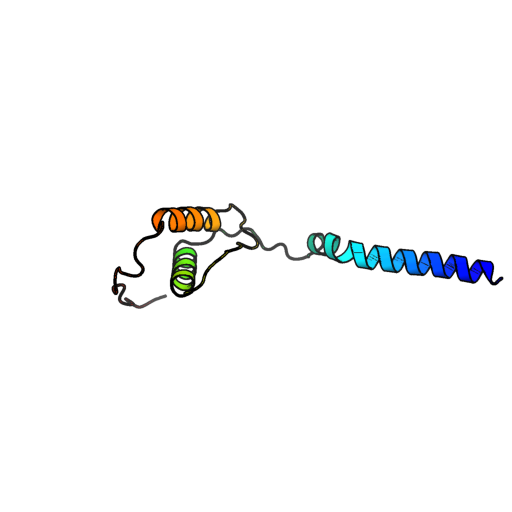.983 1.00 42.62 98 GLY A C 1
ATOM 729 O O . GLY A 1 98 ? -12.864 -7.399 33.258 1.00 42.62 98 GLY A O 1
ATOM 730 N N . ARG A 1 99 ? -10.943 -8.374 32.460 1.00 53.59 99 ARG A N 1
ATOM 731 C CA . ARG A 1 99 ? -11.152 -9.825 32.490 1.00 53.59 99 ARG A CA 1
ATOM 732 C C . ARG A 1 99 ? -12.041 -10.501 31.442 1.00 53.59 99 ARG A C 1
ATOM 734 O O . ARG A 1 99 ? -13.193 -10.142 31.259 1.00 53.59 99 ARG A O 1
ATOM 741 N N . GLU A 1 100 ? -11.435 -11.588 30.947 1.00 44.84 100 GLU A N 1
ATOM 742 C CA . GLU A 1 100 ? -12.008 -12.854 30.464 1.00 44.84 100 GLU A CA 1
ATOM 743 C C . GLU A 1 100 ? -12.777 -12.736 29.135 1.00 44.84 100 GLU A C 1
ATOM 745 O O . GLU A 1 100 ? -13.720 -11.970 28.995 1.00 44.84 100 GLU A O 1
ATOM 750 N N . MET A 1 101 ? -12.359 -13.420 28.067 1.00 37.06 101 MET A N 1
ATOM 751 C CA . MET A 1 101 ? -11.947 -14.830 27.991 1.00 37.06 101 MET A CA 1
ATOM 752 C C . MET A 1 101 ? -10.738 -15.070 27.084 1.00 37.06 101 MET A C 1
ATOM 754 O O . MET A 1 101 ? -10.561 -14.293 26.119 1.00 37.06 101 MET A O 1
#

Organism: NCBI:txid75299

Foldseek 3Di:
DDPVVVVVVVVVVVVVVVVCVVCVVVCVVVVDPDDPDDDDDDPVNLVVVVVVVVPDPDDDDDDDDCCPVVPSVVVVVVVCVVCPPDDPPDDDDDPCPDDDD